Protein AF-A0A0B7IM91-F1 (afdb_monomer_lite)

Secondary structure (DSSP, 8-state):
-----SS-HHHHHHHHTSHHHHHHHHHHHTT--STTTT-HHHHTT--PPPP-HHHHHHHHHHHHTT-HHHHHHHHHHHTT--HHHHHHHHT-

Organism: NCBI:txid1848903

Foldseek 3Di:
DDDDDDDLVLVVVLVCPELVVVVLLCVQQPPDDDDVSPDCVSPVPDDDDDDDPVVSVVSNVCVVVVVSVVSNVVVCVVVVPDPVVVVVSVVD

Sequence (92 aa):
MHFFTGEKLKYLSAILNSNLFKWFMYLIIGDATGGNAGNSDNVKNLKIPICNTEEEKYIENLLNSENYRDIDKYLYKLYNLTQEEIDFIENV

Structure (mmCIF, N/CA/C/O backbone):
data_AF-A0A0B7IM91-F1
#
_entry.id   AF-A0A0B7IM91-F1
#
loop_
_atom_site.group_PDB
_atom_site.id
_atom_site.type_symbol
_atom_site.label_atom_id
_atom_site.label_alt_id
_atom_site.label_comp_id
_atom_site.label_asym_id
_atom_site.label_entity_id
_atom_site.label_seq_id
_atom_site.pdbx_PDB_ins_code
_atom_site.Cartn_x
_atom_site.Cartn_y
_atom_site.Cartn_z
_atom_site.occupancy
_atom_site.B_iso_or_equiv
_atom_site.auth_seq_id
_atom_site.auth_comp_id
_atom_site.auth_asym_id
_atom_site.auth_atom_id
_atom_site.pdbx_PDB_model_num
ATOM 1 N N . MET A 1 1 ? 18.397 13.605 4.377 1.00 65.12 1 MET A N 1
ATOM 2 C CA . MET A 1 1 ? 17.470 12.604 4.944 1.00 65.12 1 MET A CA 1
ATOM 3 C C . MET A 1 1 ? 16.100 13.249 4.986 1.00 65.12 1 MET A C 1
ATOM 5 O O . MET A 1 1 ? 15.986 14.325 5.560 1.00 65.12 1 MET A O 1
ATOM 9 N N . HIS A 1 2 ? 15.121 12.668 4.298 1.00 77.56 2 HIS A N 1
ATOM 10 C CA . HIS A 1 2 ? 13.754 13.184 4.253 1.00 77.56 2 HIS A CA 1
ATOM 11 C C . HIS A 1 2 ? 12.873 12.316 5.147 1.00 77.56 2 HIS A C 1
ATOM 13 O O . HIS A 1 2 ? 13.044 11.100 5.171 1.00 77.56 2 HIS A O 1
ATOM 19 N N . PHE A 1 3 ? 11.958 12.944 5.879 1.00 83.31 3 PHE A N 1
ATOM 20 C CA . PHE A 1 3 ? 10.998 12.258 6.734 1.00 83.31 3 PHE A CA 1
ATOM 21 C C . PHE A 1 3 ? 9.590 12.567 6.246 1.00 83.31 3 PHE A C 1
ATOM 23 O O . PHE A 1 3 ? 9.290 13.714 5.911 1.00 83.31 3 PHE A O 1
ATOM 30 N N . PHE A 1 4 ? 8.732 11.552 6.234 1.00 87.25 4 PHE A N 1
ATOM 31 C CA . PHE A 1 4 ? 7.299 11.758 6.086 1.00 87.25 4 PHE A CA 1
ATOM 32 C C . PHE A 1 4 ? 6.721 12.225 7.425 1.00 87.25 4 PHE A C 1
ATOM 34 O O . PHE A 1 4 ? 7.010 11.642 8.469 1.00 87.25 4 PHE A O 1
ATOM 41 N N . THR A 1 5 ? 5.907 13.277 7.394 1.00 90.50 5 THR A N 1
ATOM 42 C CA . THR A 1 5 ? 5.181 13.812 8.553 1.00 90.50 5 THR A CA 1
ATOM 43 C C . THR A 1 5 ? 3.722 14.054 8.165 1.00 90.50 5 THR A C 1
ATOM 45 O O . THR A 1 5 ? 3.411 14.220 6.985 1.00 90.50 5 THR A O 1
ATOM 48 N N . GLY A 1 6 ? 2.810 14.033 9.138 1.00 90.81 6 GLY A N 1
ATOM 49 C CA . GLY A 1 6 ? 1.382 14.254 8.899 1.00 90.81 6 GLY A CA 1
ATOM 50 C C . GLY A 1 6 ? 0.491 13.443 9.835 1.00 90.81 6 GLY A C 1
ATOM 51 O O . GLY A 1 6 ? 0.976 12.759 10.732 1.00 90.81 6 GLY A O 1
ATOM 52 N N . GLU A 1 7 ? -0.819 13.528 9.617 1.00 89.44 7 GLU A N 1
ATOM 53 C CA . GLU A 1 7 ? -1.823 12.900 10.489 1.00 89.44 7 GLU A CA 1
ATOM 54 C C . GLU A 1 7 ? -2.053 11.418 10.153 1.00 89.44 7 GLU A C 1
ATOM 56 O O . GLU A 1 7 ? -2.244 10.606 11.052 1.00 89.44 7 GLU A O 1
ATOM 61 N N . LYS A 1 8 ? -1.940 11.040 8.872 1.00 91.00 8 LYS A N 1
ATOM 62 C CA . LYS A 1 8 ? -2.279 9.696 8.361 1.00 91.00 8 LYS A CA 1
ATOM 63 C C . LYS A 1 8 ? -1.071 8.774 8.168 1.00 91.00 8 LYS A C 1
ATOM 65 O O . LYS A 1 8 ? -0.993 8.011 7.203 1.00 91.00 8 LYS A O 1
ATOM 70 N N . LEU A 1 9 ? -0.072 8.873 9.049 1.00 91.88 9 LEU A N 1
ATOM 71 C CA . LEU A 1 9 ? 1.228 8.214 8.848 1.00 91.88 9 LEU A CA 1
ATOM 72 C C . LEU A 1 9 ? 1.152 6.685 8.829 1.00 91.88 9 LEU A C 1
ATOM 74 O O . LEU A 1 9 ? 1.907 6.061 8.092 1.00 91.88 9 LEU A O 1
ATOM 78 N N . LYS A 1 10 ? 0.247 6.068 9.595 1.00 92.69 10 LYS A N 1
ATOM 79 C CA . LYS A 1 10 ? 0.091 4.605 9.588 1.00 92.69 10 LYS A CA 1
ATOM 80 C C . LYS A 1 10 ? -0.507 4.101 8.279 1.00 92.69 10 LYS A C 1
ATOM 82 O O . LYS A 1 10 ? 0.000 3.134 7.720 1.00 92.69 10 LYS A O 1
ATOM 87 N N . TYR A 1 11 ? -1.524 4.789 7.765 1.00 93.44 11 TYR A N 1
ATOM 88 C CA . TYR A 1 11 ? -2.088 4.493 6.451 1.00 93.44 11 TYR A CA 1
ATOM 89 C C . TYR A 1 11 ? -1.041 4.667 5.344 1.00 93.44 11 TYR A C 1
ATOM 91 O O . TYR A 1 11 ? -0.841 3.767 4.532 1.00 93.44 11 TYR A O 1
ATOM 99 N N . LEU A 1 12 ? -0.301 5.782 5.366 1.00 92.81 12 LEU A N 1
ATOM 100 C CA . LEU A 1 12 ? 0.813 6.011 4.445 1.00 92.81 12 LEU A CA 1
ATOM 101 C C . LEU A 1 12 ? 1.865 4.897 4.546 1.00 92.81 12 LEU A C 1
ATOM 103 O O . LEU A 1 12 ? 2.297 4.370 3.528 1.00 92.81 12 LEU A O 1
ATOM 107 N N . SER A 1 13 ? 2.245 4.506 5.764 1.00 93.19 13 SER A N 1
ATOM 108 C CA . SER A 1 13 ? 3.204 3.426 6.005 1.00 93.19 13 SER A CA 1
ATOM 109 C C . SER A 1 13 ? 2.732 2.097 5.414 1.00 93.19 13 SER A C 1
ATOM 111 O O . SER A 1 13 ? 3.513 1.421 4.749 1.00 93.19 13 SER A O 1
ATOM 113 N N . ALA A 1 14 ? 1.456 1.741 5.582 1.00 94.75 14 ALA A N 1
ATOM 114 C CA . ALA A 1 14 ? 0.890 0.527 4.995 1.00 94.75 14 ALA A CA 1
ATOM 115 C C . ALA A 1 14 ? 1.005 0.518 3.460 1.00 94.75 14 ALA A C 1
ATOM 117 O O . ALA A 1 14 ? 1.369 -0.499 2.877 1.00 94.75 14 ALA A O 1
ATOM 118 N N . ILE A 1 15 ? 0.772 1.662 2.810 1.00 93.56 15 ILE A N 1
ATOM 119 C CA . ILE A 1 15 ? 0.917 1.795 1.354 1.00 93.56 15 ILE A CA 1
ATOM 120 C C . ILE A 1 15 ? 2.378 1.679 0.930 1.00 93.56 15 ILE A C 1
ATOM 122 O O . ILE A 1 15 ? 2.688 0.902 0.031 1.00 93.56 15 ILE A O 1
ATOM 126 N N . LEU A 1 16 ? 3.280 2.413 1.581 1.00 92.44 16 LEU A N 1
ATOM 127 C CA . LEU A 1 16 ? 4.705 2.428 1.233 1.00 92.44 16 LEU A CA 1
ATOM 128 C C . LEU A 1 16 ? 5.414 1.087 1.494 1.00 92.44 16 LEU A C 1
ATOM 130 O O . LEU A 1 16 ? 6.507 0.875 0.983 1.00 92.44 16 LEU A O 1
ATOM 134 N N . ASN A 1 17 ? 4.815 0.186 2.275 1.00 92.69 17 ASN A N 1
ATOM 135 C CA . ASN A 1 17 ? 5.340 -1.161 2.519 1.00 92.69 17 ASN A CA 1
ATOM 136 C C . ASN A 1 17 ? 4.610 -2.255 1.716 1.00 92.69 17 ASN A C 1
ATOM 138 O O . ASN A 1 17 ? 4.887 -3.434 1.912 1.00 92.69 17 ASN A O 1
ATOM 142 N N . SER A 1 18 ? 3.688 -1.884 0.824 1.00 94.81 18 SER A N 1
ATOM 143 C CA . SER A 1 18 ? 2.951 -2.835 -0.015 1.00 94.81 18 SER A CA 1
ATOM 144 C C . SER A 1 18 ? 3.779 -3.367 -1.186 1.00 94.81 18 SER A C 1
ATOM 146 O O . SER A 1 18 ? 4.689 -2.694 -1.687 1.00 94.81 18 SER A O 1
ATOM 148 N N . ASN A 1 19 ? 3.401 -4.538 -1.697 1.00 95.94 19 ASN A N 1
ATOM 149 C CA . ASN A 1 19 ? 3.975 -5.098 -2.923 1.00 95.94 19 ASN A CA 1
ATOM 150 C C . ASN A 1 19 ? 3.709 -4.201 -4.140 1.00 95.94 19 ASN A C 1
ATOM 152 O O . ASN A 1 19 ? 4.586 -4.025 -4.986 1.00 95.94 19 ASN A O 1
ATOM 156 N N . LEU A 1 20 ? 2.546 -3.540 -4.180 1.00 94.38 20 LEU A N 1
ATOM 157 C CA . LEU A 1 20 ? 2.234 -2.550 -5.211 1.00 94.38 20 LEU A CA 1
ATOM 158 C C . LEU A 1 20 ? 3.241 -1.391 -5.205 1.00 94.38 20 LEU A C 1
ATOM 160 O O . LEU A 1 20 ? 3.733 -0.987 -6.260 1.00 94.38 20 LEU A O 1
ATOM 164 N N . PHE A 1 21 ? 3.577 -0.859 -4.027 1.00 92.38 21 PHE A N 1
ATOM 165 C CA . PHE A 1 21 ? 4.552 0.224 -3.929 1.00 92.38 21 PHE A CA 1
ATOM 166 C C . PHE A 1 21 ? 5.980 -0.248 -4.221 1.00 92.38 21 PHE A C 1
ATOM 168 O O . PHE A 1 21 ? 6.725 0.466 -4.892 1.00 92.38 21 PHE A O 1
ATOM 175 N N . LYS A 1 22 ? 6.358 -1.457 -3.785 1.00 91.38 22 LYS A N 1
ATOM 176 C CA . LYS A 1 22 ? 7.641 -2.081 -4.148 1.00 91.38 22 LYS A CA 1
ATOM 177 C C . LYS A 1 22 ? 7.802 -2.140 -5.671 1.00 91.38 22 LYS A C 1
ATOM 179 O O . LYS A 1 22 ? 8.817 -1.684 -6.197 1.00 91.38 22 LYS A O 1
ATOM 184 N N . TRP A 1 23 ? 6.785 -2.637 -6.373 1.00 92.12 23 TRP A N 1
ATOM 185 C CA . TRP A 1 23 ? 6.764 -2.683 -7.833 1.00 92.12 23 TRP A CA 1
ATOM 186 C C . TRP A 1 23 ? 6.812 -1.284 -8.463 1.00 92.12 23 TRP A C 1
ATOM 188 O O . TRP A 1 23 ? 7.597 -1.042 -9.377 1.00 92.12 23 TRP A O 1
ATOM 198 N N . PHE A 1 24 ? 6.042 -0.325 -7.944 1.00 90.00 24 PHE A N 1
ATOM 199 C CA . PHE A 1 24 ? 6.084 1.059 -8.421 1.00 90.00 24 PHE A CA 1
ATOM 200 C C . PHE A 1 24 ? 7.482 1.675 -8.292 1.00 90.00 24 PHE A C 1
ATOM 202 O O . PHE A 1 24 ? 7.967 2.321 -9.220 1.00 90.00 24 PHE A O 1
ATOM 209 N N . MET A 1 25 ? 8.159 1.449 -7.165 1.00 88.00 25 MET A N 1
ATOM 210 C CA . MET A 1 25 ? 9.535 1.903 -6.987 1.00 88.00 25 MET A CA 1
ATOM 211 C C . MET A 1 25 ? 10.464 1.237 -7.998 1.00 88.00 25 MET A C 1
ATOM 213 O O . MET A 1 25 ? 11.244 1.941 -8.634 1.00 88.00 25 MET A O 1
ATOM 217 N N . TYR A 1 26 ? 10.327 -0.071 -8.232 1.00 88.12 26 TYR A N 1
ATOM 218 C CA . TYR A 1 26 ? 11.081 -0.756 -9.281 1.00 88.12 26 TYR A CA 1
ATOM 219 C C . TYR A 1 26 ? 10.890 -0.102 -10.662 1.00 88.12 26 TYR A C 1
ATOM 221 O O . TYR A 1 26 ? 11.865 0.083 -11.384 1.00 88.12 26 TYR A O 1
ATOM 229 N N . LEU A 1 27 ? 9.684 0.360 -11.011 1.00 88.25 27 LEU A N 1
ATOM 230 C CA . LEU A 1 27 ? 9.464 1.091 -12.267 1.00 88.25 27 LEU A CA 1
ATOM 231 C C . LEU A 1 27 ? 10.189 2.444 -12.339 1.00 88.25 27 LEU A C 1
ATOM 233 O O . LEU A 1 27 ? 10.596 2.856 -13.424 1.00 88.25 27 LEU A O 1
ATOM 237 N N . ILE A 1 28 ? 10.322 3.159 -11.217 1.00 86.75 28 ILE A N 1
ATOM 238 C CA . ILE A 1 28 ? 10.953 4.489 -11.195 1.00 86.75 28 ILE A CA 1
ATOM 239 C C . ILE A 1 28 ? 12.474 4.388 -11.189 1.00 86.75 28 ILE A C 1
ATOM 241 O O . ILE A 1 28 ? 13.142 5.143 -11.896 1.00 86.75 28 ILE A O 1
ATOM 245 N N . ILE A 1 29 ? 13.022 3.507 -10.354 1.00 87.00 29 ILE A N 1
ATOM 246 C CA . ILE A 1 29 ? 14.460 3.478 -10.065 1.00 87.00 29 ILE A CA 1
ATOM 247 C C . ILE A 1 29 ? 15.171 2.232 -10.608 1.00 87.00 29 ILE A C 1
ATOM 249 O O . ILE A 1 29 ? 16.401 2.197 -10.595 1.00 87.00 29 ILE A O 1
ATOM 253 N N . GLY A 1 30 ? 14.439 1.231 -11.106 1.00 85.81 30 GLY A N 1
ATOM 254 C CA . GLY A 1 30 ? 15.000 -0.039 -11.571 1.00 85.81 30 GLY A CA 1
ATOM 255 C C . GLY A 1 30 ? 15.833 -0.730 -10.491 1.00 85.81 30 GLY A C 1
ATOM 256 O O . GLY A 1 30 ? 15.472 -0.736 -9.315 1.00 85.81 30 GLY A O 1
ATOM 257 N N . ASP A 1 31 ? 16.996 -1.243 -10.893 1.00 81.06 31 ASP A N 1
ATOM 258 C CA . ASP A 1 31 ? 17.977 -1.879 -10.002 1.00 81.06 31 ASP A CA 1
ATOM 259 C C . ASP A 1 31 ? 18.924 -0.873 -9.317 1.00 81.06 31 ASP A C 1
ATOM 261 O O . ASP A 1 31 ? 19.969 -1.254 -8.777 1.00 81.06 31 ASP A O 1
ATOM 265 N N . ALA A 1 32 ? 18.621 0.432 -9.361 1.00 77.56 32 ALA A N 1
ATOM 266 C CA . ALA A 1 32 ? 19.457 1.430 -8.706 1.00 77.56 32 ALA A CA 1
ATOM 267 C C . ALA A 1 32 ? 19.513 1.161 -7.194 1.00 77.56 32 ALA A C 1
ATOM 269 O O . ALA A 1 32 ? 18.513 1.228 -6.483 1.00 77.56 32 ALA A O 1
ATOM 270 N N . THR A 1 33 ? 20.714 0.892 -6.689 1.00 64.94 33 THR A N 1
ATOM 271 C CA . THR A 1 33 ? 20.977 0.637 -5.270 1.00 64.94 33 THR A CA 1
ATOM 272 C C . THR A 1 33 ? 21.672 1.838 -4.624 1.00 64.94 33 THR A C 1
ATOM 274 O O . THR A 1 33 ? 22.397 2.595 -5.271 1.00 64.94 33 THR A O 1
ATOM 277 N N . GLY A 1 34 ? 21.453 2.043 -3.322 1.00 67.06 34 GLY A N 1
ATOM 278 C CA . GLY A 1 34 ? 22.093 3.115 -2.549 1.00 67.06 34 GLY A CA 1
ATOM 279 C C . GLY A 1 34 ? 21.285 4.418 -2.457 1.00 67.06 34 GLY A C 1
ATOM 280 O O . GLY A 1 34 ? 20.082 4.453 -2.698 1.00 67.06 34 GLY A O 1
ATOM 281 N N . GLY A 1 35 ? 21.942 5.507 -2.043 1.00 62.78 35 GLY A N 1
ATOM 282 C CA . GLY A 1 35 ? 21.279 6.719 -1.528 1.00 62.78 35 GLY A CA 1
ATOM 283 C C . GLY A 1 35 ? 20.312 7.444 -2.477 1.00 62.78 35 GLY A C 1
ATOM 284 O O . GLY A 1 35 ? 19.418 8.136 -1.995 1.00 62.78 35 GLY A O 1
ATOM 285 N N . ASN A 1 36 ? 20.439 7.270 -3.798 1.00 66.44 36 ASN A N 1
ATOM 286 C CA . ASN A 1 36 ? 19.560 7.923 -4.780 1.00 66.44 36 ASN A CA 1
ATOM 287 C C . ASN A 1 36 ? 18.206 7.220 -4.968 1.00 66.44 36 ASN A C 1
ATOM 289 O O . ASN A 1 36 ? 17.255 7.866 -5.405 1.00 66.44 36 ASN A O 1
ATOM 293 N N . ALA A 1 37 ? 18.095 5.937 -4.612 1.00 71.00 37 ALA A N 1
ATOM 294 C CA . ALA A 1 37 ? 16.854 5.169 -4.719 1.00 71.00 37 ALA A CA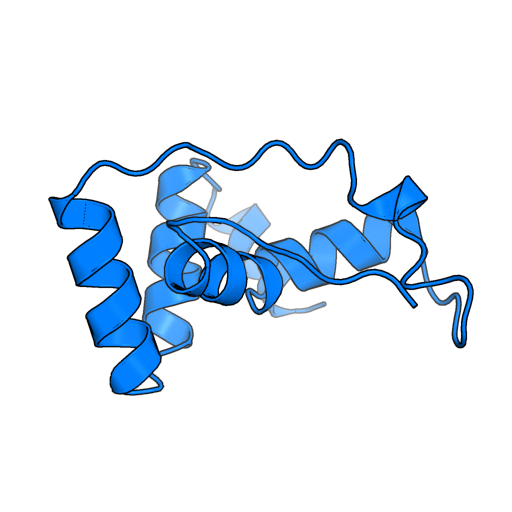 1
ATOM 295 C C . ALA A 1 37 ? 15.723 5.781 -3.868 1.00 71.00 37 ALA A C 1
ATOM 297 O O . ALA A 1 37 ? 14.591 5.931 -4.325 1.00 71.00 37 ALA A O 1
ATOM 298 N N . GLY A 1 38 ? 16.060 6.214 -2.648 1.00 67.81 38 GLY A N 1
ATOM 299 C CA . GLY A 1 38 ? 15.137 6.829 -1.689 1.00 67.81 38 GLY A CA 1
ATOM 300 C C . GLY A 1 38 ? 15.050 8.357 -1.763 1.00 67.81 38 GLY A C 1
ATOM 301 O O . GLY A 1 38 ? 14.629 8.980 -0.786 1.00 67.81 38 GLY A O 1
ATOM 302 N N . ASN A 1 39 ? 15.489 8.991 -2.858 1.00 81.31 39 ASN A N 1
ATOM 303 C CA . ASN A 1 39 ? 15.353 10.440 -3.000 1.00 81.31 39 ASN A CA 1
ATOM 304 C C . ASN A 1 39 ? 13.861 10.829 -3.023 1.00 81.31 39 ASN A C 1
ATOM 306 O O . ASN A 1 39 ? 13.052 10.207 -3.711 1.00 81.31 39 ASN A O 1
ATOM 310 N N . SER A 1 40 ? 13.509 11.893 -2.295 1.00 82.81 40 SER A N 1
ATOM 311 C CA . SER A 1 40 ? 12.166 12.479 -2.289 1.00 82.81 40 SER A CA 1
ATOM 312 C C . SER A 1 40 ? 11.632 12.780 -3.692 1.00 82.81 40 SER A C 1
ATOM 314 O O . SER A 1 40 ? 10.430 12.674 -3.909 1.00 82.81 40 SER A O 1
ATOM 316 N N . ASP A 1 41 ? 12.501 13.073 -4.665 1.00 84.06 41 ASP A N 1
ATOM 317 C CA . ASP A 1 41 ? 12.102 13.294 -6.059 1.00 84.06 41 ASP A CA 1
ATOM 318 C C . ASP A 1 41 ? 11.358 12.102 -6.681 1.00 84.06 41 ASP A C 1
ATOM 320 O O . ASP A 1 41 ? 10.458 12.319 -7.493 1.00 84.06 41 ASP A O 1
ATOM 324 N N . ASN A 1 42 ? 11.660 10.874 -6.246 1.00 83.44 42 ASN A N 1
ATOM 325 C CA . ASN A 1 42 ? 11.031 9.646 -6.742 1.00 83.44 42 ASN A CA 1
ATOM 326 C C . ASN A 1 42 ? 9.632 9.414 -6.146 1.00 83.44 42 ASN A C 1
ATOM 328 O O . ASN A 1 42 ? 8.827 8.693 -6.725 1.00 83.44 42 ASN A O 1
ATOM 332 N N . VAL A 1 43 ? 9.326 10.020 -4.992 1.00 84.69 43 VAL A N 1
ATOM 333 C CA . VAL A 1 43 ? 8.117 9.711 -4.201 1.00 84.69 43 VAL A CA 1
ATOM 334 C C . VAL A 1 43 ? 7.217 10.919 -3.938 1.00 84.69 43 VAL A C 1
ATOM 336 O O . VAL A 1 43 ? 6.048 10.749 -3.604 1.00 84.69 43 VAL A O 1
ATOM 339 N N . LYS A 1 44 ? 7.703 12.152 -4.134 1.00 84.25 44 LYS A N 1
ATOM 340 C CA . LYS A 1 44 ? 6.966 13.395 -3.824 1.00 84.25 44 LYS A CA 1
ATOM 341 C C . LYS A 1 44 ? 5.682 13.583 -4.633 1.00 84.25 44 LYS A C 1
ATOM 343 O O . LYS A 1 44 ? 4.791 14.300 -4.195 1.00 84.25 44 LYS A O 1
ATOM 348 N N . ASN A 1 45 ? 5.598 12.948 -5.801 1.00 83.00 45 ASN A N 1
ATOM 349 C CA . ASN A 1 45 ? 4.447 13.021 -6.702 1.00 83.00 45 ASN A CA 1
ATOM 350 C C . ASN A 1 45 ? 3.583 11.749 -6.660 1.00 83.00 45 ASN A C 1
ATOM 352 O O . ASN A 1 45 ? 2.733 11.562 -7.534 1.00 83.00 45 ASN A O 1
ATOM 356 N N . LEU A 1 46 ? 3.807 10.862 -5.683 1.00 84.00 46 LEU A N 1
ATOM 357 C CA . LEU A 1 46 ? 3.026 9.643 -5.530 1.00 84.00 46 LEU A CA 1
ATOM 358 C C . LEU A 1 46 ? 1.553 9.995 -5.298 1.00 84.00 46 LEU A C 1
ATOM 360 O O . LEU A 1 46 ? 1.198 10.702 -4.354 1.00 84.00 46 LEU A O 1
ATOM 364 N N . LYS A 1 47 ? 0.686 9.483 -6.171 1.00 85.25 47 LYS A N 1
ATOM 365 C CA . LYS A 1 47 ? -0.760 9.645 -6.034 1.00 85.25 47 LYS A CA 1
ATOM 366 C C . LYS A 1 47 ? -1.300 8.543 -5.135 1.00 85.25 47 LYS A C 1
ATOM 36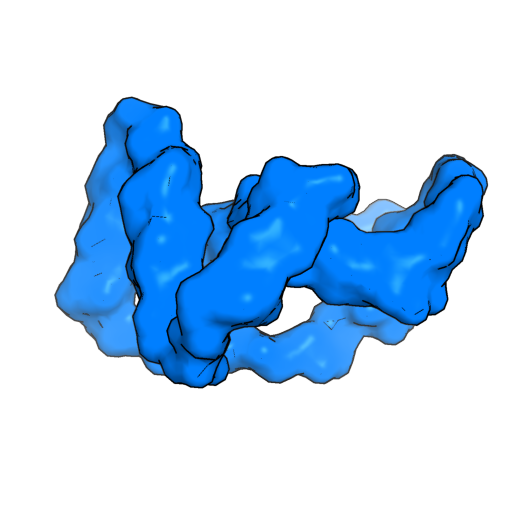8 O O . LYS A 1 47 ? -1.491 7.408 -5.570 1.00 85.25 47 LYS A O 1
ATOM 373 N N . ILE A 1 48 ? -1.535 8.908 -3.882 1.00 88.38 48 ILE A N 1
ATOM 374 C CA . ILE A 1 48 ? -2.117 8.030 -2.873 1.00 88.38 48 ILE A CA 1
ATOM 375 C C . ILE A 1 48 ? -3.621 8.313 -2.763 1.00 88.38 48 ILE A C 1
ATOM 377 O O . ILE A 1 48 ? -3.995 9.466 -2.530 1.00 88.38 48 ILE A O 1
ATOM 381 N N . PRO A 1 49 ? -4.489 7.296 -2.899 1.00 87.69 49 PRO A N 1
ATOM 382 C CA . PRO A 1 49 ? -5.905 7.421 -2.612 1.00 87.69 49 PRO A CA 1
ATOM 383 C C . PRO A 1 49 ? -6.127 7.884 -1.175 1.00 87.69 49 PRO A C 1
ATOM 385 O O . PRO A 1 49 ? -5.602 7.298 -0.223 1.00 87.69 49 PRO A O 1
ATOM 388 N N . ILE A 1 50 ? -6.921 8.941 -1.028 1.00 85.38 50 ILE A N 1
ATOM 389 C CA . ILE A 1 50 ? -7.323 9.453 0.278 1.00 85.38 50 ILE A CA 1
ATOM 390 C C . ILE A 1 50 ? -8.295 8.449 0.892 1.00 85.38 50 ILE A C 1
ATOM 392 O O . ILE A 1 50 ? -9.326 8.154 0.294 1.00 85.38 50 ILE A O 1
ATOM 396 N N . CYS A 1 51 ? -7.978 7.960 2.088 1.00 86.31 51 CYS A N 1
ATOM 397 C CA . CYS A 1 51 ? -8.883 7.125 2.864 1.00 86.31 51 CYS A CA 1
ATOM 398 C C . CYS A 1 51 ? -9.821 7.961 3.739 1.00 86.31 51 CYS A C 1
ATOM 400 O O . CYS A 1 51 ? -9.449 9.023 4.264 1.00 86.31 51 CYS A O 1
ATOM 402 N N . ASN A 1 52 ? -11.026 7.442 3.948 1.00 91.69 52 ASN A N 1
ATOM 403 C CA . ASN A 1 52 ? -11.916 7.895 5.009 1.00 91.69 52 ASN A CA 1
ATOM 404 C C . ASN A 1 52 ? -11.517 7.282 6.371 1.00 91.69 52 ASN A C 1
ATOM 406 O O . ASN A 1 52 ? -10.621 6.444 6.468 1.00 91.69 52 ASN A O 1
ATOM 410 N N . THR A 1 53 ? -12.183 7.710 7.445 1.00 92.62 53 THR A N 1
ATOM 411 C CA . THR A 1 53 ? -11.873 7.284 8.822 1.00 92.62 53 THR A CA 1
ATOM 412 C C . THR A 1 53 ? -12.037 5.777 9.058 1.00 92.62 53 THR A C 1
ATOM 414 O O . THR A 1 53 ? -11.336 5.209 9.895 1.00 92.62 53 THR A O 1
ATOM 417 N N . GLU A 1 54 ? -12.976 5.119 8.377 1.00 93.19 54 GLU A N 1
ATOM 418 C CA . GLU A 1 54 ? -13.225 3.682 8.544 1.00 93.19 54 GLU A CA 1
ATOM 419 C C . GLU A 1 54 ? -12.144 2.853 7.850 1.00 93.19 54 GLU A C 1
ATOM 421 O O . GLU A 1 54 ? -11.582 1.941 8.4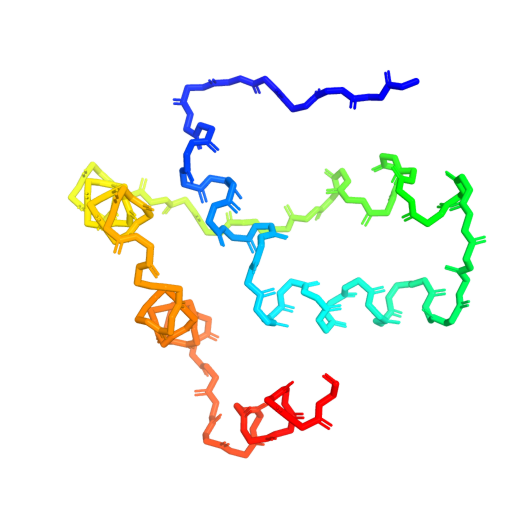57 1.00 93.19 54 GLU A O 1
ATOM 426 N N . GLU A 1 55 ? -11.796 3.224 6.618 1.00 91.88 55 GLU A N 1
ATOM 427 C CA . GLU A 1 55 ? -10.699 2.626 5.847 1.00 91.88 55 GLU A CA 1
ATOM 428 C C . GLU A 1 55 ? -9.356 2.779 6.567 1.00 91.88 55 GLU A C 1
ATOM 430 O O . GLU A 1 55 ? -8.576 1.831 6.653 1.00 91.88 55 GLU A O 1
ATOM 435 N N . GLU A 1 56 ? -9.104 3.960 7.137 1.00 92.69 56 GLU A N 1
ATOM 436 C CA . GLU A 1 56 ? -7.902 4.232 7.920 1.00 92.69 56 GLU A CA 1
ATOM 437 C C . GLU A 1 56 ? -7.812 3.312 9.141 1.00 92.69 56 GLU A C 1
ATOM 439 O O . GLU A 1 56 ? -6.810 2.621 9.313 1.00 92.69 56 GLU A O 1
ATOM 444 N N . LYS A 1 57 ? -8.883 3.205 9.938 1.00 94.56 57 LYS A N 1
ATOM 445 C CA . LYS A 1 57 ? -8.928 2.285 11.087 1.00 94.56 57 LYS A CA 1
ATOM 446 C C . LYS A 1 57 ? -8.760 0.825 10.676 1.00 94.56 57 LYS A C 1
ATOM 448 O O . LYS A 1 57 ? -8.106 0.065 11.389 1.00 94.56 57 LYS A O 1
ATOM 453 N N . TYR A 1 58 ? -9.355 0.422 9.556 1.00 95.06 58 TYR A N 1
ATOM 454 C CA . TYR A 1 58 ? -9.217 -0.933 9.033 1.00 95.06 58 TYR A CA 1
ATOM 455 C C . TYR A 1 58 ? -7.755 -1.252 8.697 1.00 95.06 58 TYR A C 1
ATOM 457 O O . TYR A 1 58 ? -7.211 -2.231 9.208 1.00 95.06 58 TYR A O 1
ATOM 465 N N . ILE A 1 59 ? -7.098 -0.382 7.924 1.00 95.31 59 ILE A N 1
ATOM 466 C CA . ILE A 1 59 ? -5.674 -0.501 7.582 1.00 95.31 59 ILE A CA 1
ATOM 467 C C . ILE A 1 59 ? -4.802 -0.486 8.840 1.00 95.31 59 ILE A C 1
ATOM 469 O O . ILE A 1 59 ? -3.890 -1.300 8.959 1.00 95.31 59 ILE A O 1
ATOM 473 N N . GLU A 1 60 ? -5.079 0.403 9.795 1.00 95.00 60 GLU A N 1
ATOM 474 C CA . GLU A 1 60 ? -4.326 0.469 11.049 1.00 95.00 60 GLU A CA 1
ATOM 475 C C . GLU A 1 60 ? -4.420 -0.827 11.851 1.00 95.00 60 GLU A C 1
ATOM 477 O O . GLU A 1 60 ? -3.412 -1.290 12.381 1.00 95.00 60 GLU A O 1
ATOM 482 N N . ASN A 1 61 ? -5.605 -1.433 11.930 1.00 96.81 61 ASN A N 1
ATOM 483 C CA . ASN A 1 61 ? -5.782 -2.713 12.609 1.00 96.81 61 ASN A CA 1
ATOM 484 C C . ASN A 1 61 ? -4.986 -3.822 11.918 1.00 96.81 61 ASN A C 1
ATOM 486 O O . ASN A 1 61 ? -4.296 -4.577 12.603 1.00 96.81 61 ASN A O 1
ATOM 490 N N . LEU A 1 62 ? -5.027 -3.886 10.581 1.00 97.62 62 LEU A N 1
ATOM 491 C CA . LEU A 1 62 ? -4.221 -4.842 9.822 1.00 97.62 62 LEU A CA 1
ATOM 492 C C . LEU A 1 62 ? -2.726 -4.637 10.080 1.00 97.62 62 LEU A C 1
ATOM 494 O O . LEU A 1 62 ? -2.033 -5.610 10.375 1.00 97.62 62 LEU A O 1
ATOM 498 N N . LEU A 1 63 ? -2.253 -3.387 10.059 1.00 96.00 63 LEU A N 1
ATOM 499 C CA . LEU A 1 63 ? -0.855 -3.036 10.310 1.00 96.00 63 LEU A CA 1
ATOM 500 C C . LEU A 1 63 ? -0.413 -3.428 11.728 1.00 96.00 63 LEU A C 1
ATOM 502 O O . LEU A 1 63 ? 0.639 -4.039 11.884 1.00 96.00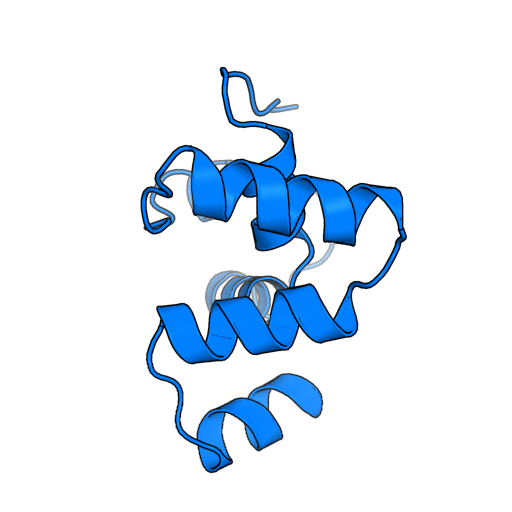 63 LEU A O 1
ATOM 506 N N . ASN A 1 64 ? -1.227 -3.134 12.747 1.00 95.69 64 ASN A N 1
ATOM 507 C CA . ASN A 1 64 ? -0.945 -3.497 14.143 1.00 95.69 64 ASN A CA 1
ATOM 508 C C . ASN A 1 64 ? -0.942 -5.019 14.367 1.00 95.69 64 ASN A C 1
ATOM 510 O O . ASN A 1 64 ? -0.297 -5.499 15.293 1.00 95.69 64 ASN A O 1
ATOM 514 N N . SER A 1 65 ? -1.689 -5.763 13.547 1.00 97.19 65 SER A N 1
ATOM 515 C CA . SER A 1 65 ? -1.727 -7.231 13.562 1.00 97.19 65 SER A CA 1
ATOM 516 C C . SER A 1 65 ? -0.714 -7.891 12.620 1.00 97.19 65 SER A C 1
ATOM 518 O O . SER A 1 65 ? -0.737 -9.109 12.478 1.00 97.19 65 SER A O 1
ATOM 520 N N . GLU A 1 66 ? 0.130 -7.097 11.951 1.00 96.19 66 GLU A N 1
ATOM 521 C CA . GLU A 1 66 ? 1.119 -7.559 10.964 1.00 96.19 66 GLU A CA 1
ATOM 522 C C . GLU A 1 66 ? 0.506 -8.358 9.793 1.00 96.19 66 GLU A C 1
ATOM 524 O O . GLU A 1 66 ? 1.162 -9.174 9.145 1.00 96.19 66 GLU A O 1
ATOM 529 N N . ASN A 1 67 ? -0.768 -8.112 9.469 1.00 97.56 67 ASN A N 1
ATOM 530 C CA . ASN A 1 67 ? -1.467 -8.795 8.383 1.00 97.56 67 ASN A CA 1
ATOM 531 C C . ASN A 1 67 ? -1.236 -8.089 7.036 1.00 97.56 67 ASN A C 1
ATOM 533 O O . ASN A 1 67 ? -2.148 -7.529 6.422 1.00 97.56 67 ASN A O 1
ATOM 537 N N . TYR A 1 68 ? 0.015 -8.108 6.577 1.00 96.25 68 TYR A N 1
ATOM 538 C CA . TYR A 1 68 ? 0.450 -7.410 5.362 1.00 96.25 68 TYR A CA 1
ATOM 539 C C . TYR A 1 68 ? -0.221 -7.940 4.091 1.00 96.25 68 TYR A C 1
ATOM 541 O O . TYR A 1 68 ? -0.526 -7.174 3.182 1.00 96.25 68 TYR A O 1
ATOM 549 N N . ARG A 1 69 ? -0.546 -9.238 4.056 1.00 96.38 69 ARG A N 1
ATOM 550 C CA . ARG A 1 69 ? -1.217 -9.849 2.904 1.00 96.38 69 ARG A CA 1
ATOM 551 C C . ARG A 1 69 ? -2.604 -9.258 2.660 1.00 96.38 69 ARG A C 1
ATOM 553 O O . ARG A 1 69 ? -3.005 -9.080 1.512 1.00 96.38 69 ARG A O 1
ATOM 560 N N . ASP A 1 70 ? -3.361 -8.984 3.717 1.00 97.56 70 ASP A N 1
ATOM 561 C CA . ASP A 1 70 ? -4.686 -8.386 3.557 1.00 97.56 70 ASP A CA 1
ATOM 562 C C . ASP A 1 70 ? -4.609 -6.878 3.276 1.00 97.56 70 ASP A C 1
ATOM 564 O O . ASP A 1 70 ? -5.497 -6.352 2.602 1.00 97.56 70 ASP A O 1
ATOM 568 N N . ILE A 1 71 ? -3.521 -6.205 3.679 1.00 97.12 71 ILE A N 1
ATOM 569 C CA . ILE A 1 71 ? -3.212 -4.837 3.230 1.00 97.12 71 ILE A CA 1
ATOM 570 C C . ILE A 1 71 ? -3.000 -4.825 1.711 1.00 97.12 71 ILE A C 1
ATOM 572 O O . ILE A 1 71 ? -3.657 -4.045 1.024 1.00 97.12 71 ILE A O 1
ATOM 576 N N . ASP A 1 72 ? -2.163 -5.715 1.171 1.00 97.38 72 ASP A N 1
ATOM 577 C CA . ASP A 1 72 ? -1.928 -5.804 -0.277 1.00 97.38 72 ASP A CA 1
ATOM 578 C C . ASP A 1 72 ? -3.233 -6.049 -1.047 1.00 97.38 72 ASP A C 1
ATOM 580 O O . ASP A 1 72 ? -3.572 -5.290 -1.954 1.00 97.38 72 ASP A O 1
ATOM 584 N N 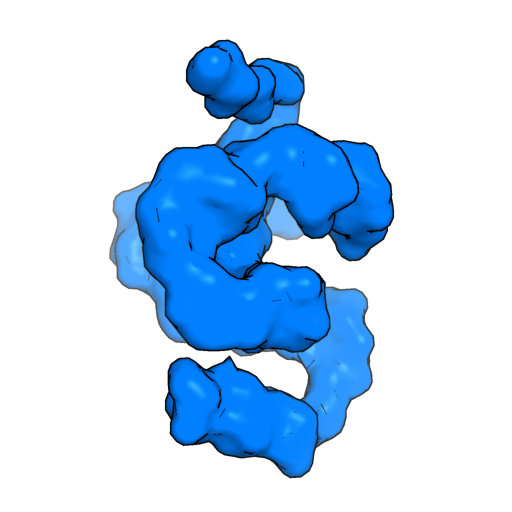. LYS A 1 73 ? -4.041 -7.033 -0.625 1.00 96.94 73 LYS A N 1
ATOM 585 C CA . LYS A 1 73 ? -5.349 -7.305 -1.252 1.00 96.94 73 LYS A CA 1
ATOM 586 C C . LYS A 1 73 ? -6.286 -6.102 -1.217 1.00 96.94 73 LYS A C 1
ATOM 588 O O . LYS A 1 73 ? -7.044 -5.895 -2.166 1.00 96.94 73 LYS A O 1
ATOM 593 N N . TYR A 1 74 ? -6.297 -5.351 -0.116 1.00 95.69 74 TYR A N 1
ATOM 594 C CA . TYR A 1 74 ? -7.091 -4.132 -0.019 1.00 95.69 74 TYR A CA 1
ATOM 595 C C . TYR A 1 74 ? -6.618 -3.095 -1.043 1.00 95.69 74 TYR A C 1
ATOM 597 O O . TYR A 1 74 ? -7.443 -2.530 -1.758 1.00 95.69 74 TYR A O 1
ATOM 605 N N . LEU A 1 75 ? -5.305 -2.887 -1.170 1.00 95.06 75 LEU A N 1
ATOM 606 C CA . LEU A 1 75 ? -4.745 -1.921 -2.114 1.00 95.06 75 LEU A CA 1
ATOM 607 C C . LEU A 1 75 ? -4.981 -2.334 -3.568 1.00 95.06 75 LEU A C 1
ATOM 609 O O . LEU A 1 75 ? -5.370 -1.493 -4.373 1.00 95.06 75 LEU A O 1
ATOM 613 N N . TYR A 1 76 ? -4.858 -3.617 -3.904 1.00 96.19 76 TYR A N 1
ATOM 614 C CA . TYR A 1 76 ? -5.186 -4.105 -5.245 1.00 96.19 76 TYR A CA 1
ATOM 615 C C . TYR A 1 76 ? -6.636 -3.793 -5.622 1.00 96.19 76 TYR A C 1
ATOM 617 O O . TYR A 1 76 ? -6.903 -3.308 -6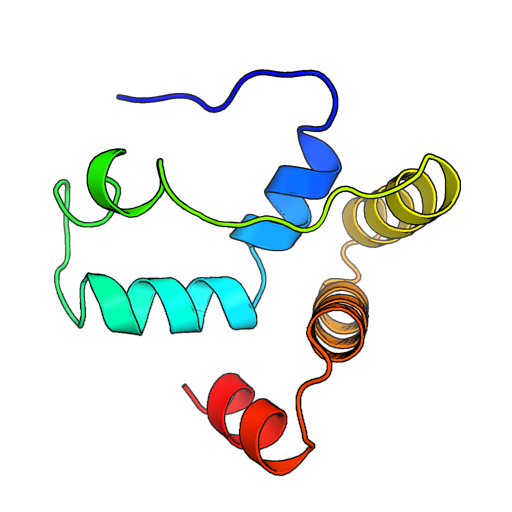.720 1.00 96.19 76 TYR A O 1
ATOM 625 N N . LYS A 1 77 ? -7.573 -3.985 -4.685 1.00 95.00 77 LYS A N 1
ATOM 626 C CA . LYS A 1 77 ? -8.979 -3.605 -4.881 1.00 95.00 77 LYS A CA 1
ATOM 627 C C . LYS A 1 77 ? -9.151 -2.094 -5.010 1.00 95.00 77 LYS A C 1
ATOM 629 O O . LYS A 1 77 ? -9.881 -1.650 -5.885 1.00 95.00 77 LYS A O 1
ATOM 634 N N . LEU A 1 78 ? -8.475 -1.310 -4.173 1.00 92.69 78 LEU A N 1
ATOM 635 C CA . LEU A 1 78 ? -8.561 0.153 -4.172 1.00 92.69 78 LEU A CA 1
ATOM 636 C C . LEU A 1 78 ? -8.119 0.771 -5.506 1.00 92.69 78 LEU A C 1
ATOM 638 O O . LEU A 1 78 ? -8.709 1.747 -5.964 1.00 92.69 78 LEU A O 1
ATOM 642 N N . TYR A 1 79 ? -7.098 0.189 -6.132 1.00 92.44 79 TYR A N 1
ATOM 643 C CA . TYR A 1 79 ? -6.593 0.607 -7.439 1.00 92.44 79 TYR A CA 1
ATOM 644 C C . TYR A 1 79 ? -7.249 -0.141 -8.617 1.00 92.44 79 TYR A C 1
ATOM 646 O O . TYR A 1 79 ? -6.891 0.121 -9.762 1.00 92.44 79 TYR A O 1
ATOM 654 N N . ASN A 1 80 ? -8.237 -1.009 -8.360 1.00 95.12 80 ASN A N 1
ATOM 655 C CA . ASN A 1 80 ? -8.944 -1.823 -9.357 1.00 95.12 80 ASN A CA 1
ATOM 656 C C . ASN A 1 80 ? -8.021 -2.686 -10.236 1.00 95.12 80 ASN A C 1
ATOM 658 O O . ASN A 1 80 ? -8.239 -2.789 -11.443 1.00 95.12 80 ASN A O 1
ATOM 662 N N . LEU A 1 81 ? -7.006 -3.311 -9.637 1.00 96.44 81 LEU A N 1
ATOM 663 C CA . LEU A 1 81 ? -6.118 -4.217 -10.362 1.00 96.44 81 LEU A CA 1
ATOM 664 C C . LEU A 1 81 ? -6.858 -5.489 -10.778 1.00 96.44 81 LEU A C 1
ATOM 666 O O . LEU A 1 81 ? -7.669 -6.052 -10.036 1.00 96.44 81 LEU A O 1
ATOM 670 N N . THR A 1 82 ? -6.525 -5.961 -11.969 1.00 98.00 82 THR A N 1
ATOM 671 C CA . THR A 1 82 ? -6.923 -7.266 -12.485 1.00 98.00 82 THR A CA 1
ATOM 672 C C . THR A 1 82 ? -6.111 -8.386 -11.833 1.00 98.00 82 THR A C 1
ATOM 674 O O . THR A 1 82 ? -5.037 -8.159 -11.279 1.00 98.00 82 THR A O 1
ATOM 677 N N . GLN A 1 83 ? -6.600 -9.626 -11.924 1.00 97.38 83 GLN A N 1
ATOM 678 C CA . GLN A 1 83 ? -5.857 -10.776 -11.401 1.00 97.38 83 GLN A CA 1
ATOM 679 C C . GLN A 1 83 ? -4.501 -10.952 -12.100 1.00 97.38 83 GLN A C 1
ATOM 681 O O . GLN A 1 83 ? -3.527 -11.271 -11.434 1.00 97.38 83 GLN A O 1
ATOM 686 N N . GLU A 1 84 ? -4.422 -10.685 -13.407 1.00 97.81 84 GLU A N 1
ATOM 687 C CA . GLU A 1 84 ? -3.166 -10.754 -14.166 1.00 97.81 84 GLU A CA 1
ATOM 688 C C . GLU A 1 84 ? -2.126 -9.751 -13.643 1.00 97.81 84 GLU A C 1
ATOM 690 O O . GLU A 1 84 ? -0.965 -10.105 -13.452 1.00 97.81 84 GLU A O 1
ATOM 695 N N . GLU A 1 85 ? -2.539 -8.514 -13.352 1.00 97.38 85 GLU A N 1
ATOM 696 C CA . GLU A 1 85 ? -1.651 -7.497 -12.774 1.00 97.38 85 GLU A CA 1
ATOM 697 C C . GLU A 1 85 ? -1.205 -7.865 -11.355 1.00 97.38 85 GLU A C 1
ATOM 699 O O . GLU A 1 85 ? -0.043 -7.663 -11.008 1.00 97.38 85 GLU A O 1
ATOM 704 N N . ILE A 1 86 ? -2.108 -8.424 -10.541 1.00 97.94 86 ILE A N 1
ATOM 705 C CA . ILE A 1 86 ? -1.777 -8.908 -9.193 1.00 97.94 86 ILE A CA 1
ATOM 706 C C . ILE A 1 86 ? -0.746 -10.032 -9.280 1.00 97.94 86 ILE A C 1
ATOM 708 O O . ILE A 1 86 ? 0.283 -9.966 -8.610 1.00 97.94 86 ILE A O 1
ATOM 712 N N . ASP A 1 87 ? -0.994 -11.028 -10.130 1.00 96.94 87 ASP A N 1
ATOM 713 C CA . ASP A 1 87 ? -0.090 -12.158 -10.327 1.00 96.94 87 ASP A CA 1
ATOM 714 C C . ASP A 1 87 ? 1.277 -11.672 -10.823 1.00 96.94 87 ASP A C 1
ATOM 716 O O . ASP A 1 87 ? 2.309 -12.170 -10.378 1.00 96.94 87 ASP A O 1
ATOM 720 N N . PHE A 1 88 ? 1.314 -10.671 -11.705 1.00 95.81 88 PHE A N 1
ATOM 721 C CA . PHE A 1 88 ? 2.566 -10.058 -12.134 1.00 95.81 88 PHE A CA 1
ATOM 722 C C . PHE A 1 88 ? 3.310 -9.404 -10.961 1.00 95.81 88 PHE A C 1
ATOM 724 O O . PHE A 1 88 ? 4.481 -9.705 -10.746 1.00 95.81 88 PHE A O 1
ATOM 731 N N . ILE A 1 89 ? 2.640 -8.553 -10.178 1.00 95.81 89 ILE A N 1
ATOM 732 C CA . ILE A 1 89 ? 3.246 -7.824 -9.051 1.00 95.81 89 ILE A CA 1
ATOM 733 C C . ILE A 1 89 ? 3.755 -8.774 -7.960 1.00 95.81 89 ILE A C 1
ATOM 735 O O . ILE A 1 89 ? 4.836 -8.547 -7.420 1.00 95.81 89 ILE A O 1
ATOM 739 N N . GLU A 1 90 ? 3.018 -9.841 -7.639 1.00 94.44 90 GLU A N 1
ATOM 740 C CA . GLU A 1 90 ? 3.414 -10.801 -6.596 1.00 94.44 90 GLU A CA 1
ATOM 741 C C . GLU A 1 90 ? 4.607 -11.687 -6.999 1.00 94.44 90 GLU A C 1
ATOM 743 O O . GLU A 1 90 ? 5.218 -12.319 -6.137 1.00 94.44 90 GLU A O 1
ATOM 748 N N . ASN A 1 91 ? 4.973 -11.709 -8.284 1.00 88.88 91 ASN A N 1
ATOM 749 C CA . ASN A 1 91 ? 6.117 -12.459 -8.808 1.00 88.88 91 ASN A CA 1
ATOM 750 C C . ASN A 1 91 ? 7.360 -11.584 -9.096 1.00 88.88 91 ASN A C 1
ATOM 752 O O . ASN A 1 91 ? 8.330 -12.096 -9.662 1.00 88.88 91 ASN A O 1
ATOM 756 N N . VAL A 1 92 ? 7.344 -10.295 -8.711 1.00 73.69 92 VAL A N 1
ATOM 757 C CA . VAL A 1 92 ? 8.454 -9.320 -8.866 1.00 73.69 92 VAL A CA 1
ATOM 758 C C . VAL A 1 92 ? 9.299 -9.167 -7.598 1.00 73.69 92 VAL A C 1
ATOM 760 O O . VAL A 1 92 ? 8.759 -9.001 -6.476 1.00 73.69 92 VAL A O 1
#

pLDDT: mean 89.57, std 8.49, range [62.78, 98.0]

Radius of gyration: 13.66 Å; chains: 1; bounding box: 35×27×28 Å